Protein AF-A0A920G2L0-F1 (afdb_monomer)

Secondary structure (DSSP, 8-state):
-HHHHHTT--HHHH-S-EEEEEESS-HHHHHHHHHHHHHHHHHHT--EEEEEHHHHHHHHHHHTT---TT-EEEEEEE-SSS-EEEEEEEEETTEEEESS--EEE-GGG----SSPPPEEEESGGGGGGGG-HHHHHHHTTTTT-

Mean predicted aligned error: 5.65 Å

Nearest PDB structures (foldseek):
  4y0w-assembly1_C-2  TM=8.179E-01  e=9.112E-11  Pseudomonas aeruginosa PAO579
  4y0w-assembly1_B-2  TM=8.316E-01  e=1.755E-10  Pseudomonas aeruginosa PAO579
  4y0w-assembly1_E-2  TM=9.031E-01  e=8.458E-10  Pseudomonas aeruginosa PAO579
  5br9-assembly3_E  TM=8.076E-01  e=7.010E-11  Pseudomonas aeruginosa PAO1
  4wq5-assembly2_C  TM=8.959E-01  e=1.090E-08  Escherichia coli K-12

pLDDT: mean 88.96, std 14.98, range [31.06, 97.88]

Solvent-accessible surface area (backbone atoms only — not comparable to full-atom values): 8520 Å² total; per-residue (Å²): 108,70,67,65,76,43,70,82,53,56,68,70,82,73,47,81,60,48,77,42,61,74,29,77,75,56,71,68,59,38,50,53,52,48,53,51,52,49,56,54,22,64,77,56,76,38,53,76,46,73,40,49,36,53,58,52,51,52,54,53,39,40,76,71,64,75,52,54,80,69,33,36,35,40,28,28,36,58,62,87,71,80,28,26,37,35,39,44,28,33,32,46,92,94,38,80,49,62,78,63,69,81,44,76,31,38,54,76,65,52,94,66,69,97,73,78,70,78,59,47,76,36,58,70,29,51,81,42,36,82,57,18,78,81,51,47,75,51,55,68,68,64,82,77,112

Foldseek 3Di:
DVCVVCVPPDPLVVDQEAEFECDDDDPVVNVVRVVVRCVSCVVNVHYYHYDYPQQVQVLVCVVVVNADAFAKEWGWEDPVPQKIWIWIAGCHPSHTDTPDDTDIGHLCPPPDPPDDDQHHYHYDCCVCQVVNPRNVVNVVVPVVD

Sequence (145 aa):
MLAEVLDGQRLSDAVDVIACGVGPGSFTGLRVAVSVAQGLAWSQNLPVHGFCTLTAQVHAAAASGLLRDGAMVLTTIDAQINQLYARWGRWIGGRFLPEGDVVVSAPEALPLPDTLEPLVLLGSGAHYSSSCPHLFATWLRYLMR

Radius of gyration: 17.88 Å; Cα contacts (8 Å, |Δi|>4): 221; chains: 1; bounding box: 39×27×53 Å

Structure (mmCIF, N/CA/C/O backbone):
data_AF-A0A920G2L0-F1
#
_entry.id   AF-A0A920G2L0-F1
#
loop_
_atom_site.group_PDB
_atom_site.id
_atom_site.type_symbol
_atom_site.label_atom_id
_atom_site.label_alt_id
_atom_site.label_comp_id
_atom_site.label_asym_id
_atom_site.label_entity_id
_atom_site.label_seq_id
_atom_site.pdbx_PDB_ins_code
_atom_site.Cartn_x
_atom_site.Cartn_y
_atom_site.Cartn_z
_atom_site.occupancy
_atom_site.B_iso_or_equiv
_atom_site.auth_seq_id
_atom_site.auth_comp_id
_atom_site.auth_asym_id
_atom_site.auth_atom_id
_atom_site.pdbx_PDB_model_num
ATOM 1 N N . MET A 1 1 ? -10.477 14.639 10.820 1.00 90.50 1 MET A N 1
ATOM 2 C CA . MET A 1 1 ? -10.522 13.334 10.128 1.00 90.50 1 MET A CA 1
ATOM 3 C C . MET A 1 1 ? -11.279 12.261 10.910 1.00 90.50 1 MET A C 1
ATOM 5 O O . MET A 1 1 ? -12.428 12.042 10.579 1.00 90.50 1 MET A O 1
ATOM 9 N N . LEU A 1 2 ? -10.725 11.597 11.942 1.00 90.69 2 LEU A N 1
ATOM 10 C CA . LEU A 1 2 ? -11.449 10.486 12.607 1.00 90.69 2 LEU A CA 1
ATOM 11 C C . LEU A 1 2 ? -12.763 10.922 13.271 1.00 90.69 2 LEU A C 1
ATOM 13 O O . LEU A 1 2 ? -13.784 10.283 13.064 1.00 90.69 2 LEU A O 1
ATOM 17 N N . ALA A 1 3 ? -12.751 12.030 14.015 1.00 90.81 3 ALA A N 1
ATOM 18 C CA . ALA A 1 3 ? -13.964 12.562 14.641 1.00 90.81 3 ALA A CA 1
ATOM 19 C C . ALA A 1 3 ? -15.049 12.944 13.615 1.00 90.81 3 ALA A C 1
ATOM 21 O O . ALA A 1 3 ? -16.228 12.772 13.891 1.00 90.81 3 ALA A O 1
ATOM 22 N N . GLU A 1 4 ? -14.647 13.421 12.433 1.00 94.31 4 GLU A N 1
ATOM 23 C CA . GLU A 1 4 ? -15.574 13.759 11.343 1.00 94.31 4 GLU A CA 1
ATOM 24 C C . GLU A 1 4 ? -16.184 12.496 10.729 1.00 94.31 4 GLU A C 1
ATOM 26 O O . GLU A 1 4 ? -17.380 12.459 10.488 1.00 94.31 4 GLU A O 1
ATOM 31 N N . VAL A 1 5 ? -15.379 11.448 10.512 1.00 93.44 5 VAL A N 1
ATOM 32 C CA . VAL A 1 5 ? -15.859 10.165 9.966 1.00 93.44 5 VAL A 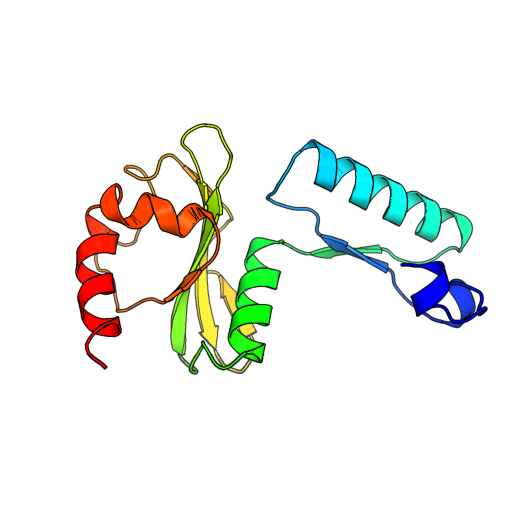CA 1
ATOM 33 C C . VAL A 1 5 ? -16.799 9.452 10.938 1.00 93.44 5 VAL A C 1
ATOM 35 O O . VAL A 1 5 ? -17.730 8.786 10.500 1.00 93.44 5 VAL A O 1
ATOM 38 N N . LEU A 1 6 ? -16.558 9.580 12.244 1.00 93.69 6 LEU A N 1
ATOM 39 C CA . LEU A 1 6 ? -17.394 8.958 13.271 1.00 93.69 6 LEU A CA 1
ATOM 40 C C . LEU A 1 6 ? -18.702 9.712 13.531 1.00 93.69 6 LEU A C 1
ATOM 42 O O . LEU A 1 6 ? -19.585 9.139 14.156 1.00 93.69 6 LEU A O 1
ATOM 46 N N . ASP A 1 7 ? -18.823 10.972 13.105 1.00 94.31 7 ASP A N 1
ATOM 47 C CA . ASP A 1 7 ? -20.037 11.790 13.260 1.00 94.31 7 ASP A CA 1
ATOM 48 C C . ASP A 1 7 ? -20.652 11.720 14.679 1.00 94.31 7 ASP A C 1
ATOM 50 O O . ASP A 1 7 ? -21.837 11.469 14.888 1.00 94.31 7 ASP A O 1
ATOM 54 N N . GLY A 1 8 ? -19.793 11.852 15.698 1.00 92.38 8 GLY A N 1
ATOM 55 C CA . GLY A 1 8 ? -20.186 11.805 17.112 1.00 92.38 8 GLY A CA 1
ATOM 56 C C . GLY A 1 8 ? -20.434 10.406 17.695 1.00 92.38 8 GLY A C 1
ATOM 57 O O . GLY A 1 8 ? -20.654 10.290 18.903 1.00 92.38 8 GLY A O 1
ATOM 58 N N . GLN A 1 9 ? -20.358 9.341 16.895 1.00 94.12 9 GLN A N 1
ATOM 59 C CA . GLN A 1 9 ? -20.449 7.963 17.378 1.00 94.12 9 GLN A CA 1
ATOM 60 C C . GLN A 1 9 ? -19.178 7.533 18.118 1.00 94.12 9 GLN A C 1
ATOM 62 O O . GLN A 1 9 ? -18.065 8.000 17.855 1.00 94.12 9 GLN A O 1
ATOM 67 N N . ARG A 1 10 ? -19.330 6.583 19.047 1.00 91.75 10 ARG A N 1
ATOM 68 C CA . ARG A 1 10 ? -18.181 5.907 19.656 1.00 91.75 10 ARG A CA 1
ATOM 69 C C . ARG A 1 10 ? -17.578 4.952 18.635 1.00 91.75 10 ARG A C 1
ATOM 71 O O . ARG A 1 10 ? -18.298 4.271 17.913 1.00 91.75 10 ARG A O 1
ATOM 78 N N . LEU A 1 11 ? -16.252 4.833 18.638 1.00 92.69 11 LEU A N 1
ATOM 79 C CA . LEU A 1 11 ? -15.543 3.973 17.690 1.00 92.69 11 LEU A CA 1
ATOM 80 C C . LEU A 1 11 ? -16.017 2.508 17.737 1.00 92.69 11 LEU A C 1
ATOM 82 O O . LEU A 1 11 ? -16.173 1.897 16.691 1.00 92.69 11 LEU A O 1
ATOM 86 N N . SER A 1 12 ? -16.285 1.968 18.932 1.00 92.00 12 SER A N 1
ATOM 87 C CA . SER A 1 12 ? -16.769 0.586 19.113 1.00 92.00 12 SER A CA 1
ATOM 88 C C . SER A 1 12 ? -18.160 0.333 18.542 1.00 92.00 12 SER A C 1
ATOM 90 O O . SER A 1 12 ? -18.516 -0.813 18.310 1.00 92.00 12 SER A O 1
ATOM 92 N N . ASP A 1 13 ? -18.950 1.391 18.373 1.00 94.25 13 ASP A N 1
ATOM 93 C CA . ASP A 1 13 ? -20.338 1.292 17.927 1.00 94.25 13 ASP A CA 1
ATOM 94 C C . ASP A 1 13 ? -20.420 1.479 16.401 1.00 94.25 13 ASP A C 1
ATOM 96 O O . ASP A 1 13 ? -21.397 1.075 15.776 1.00 94.25 13 ASP A O 1
ATOM 100 N N . ALA A 1 14 ? -19.385 2.084 15.805 1.00 94.75 14 ALA A N 1
ATOM 101 C CA . ALA A 1 14 ? -19.313 2.413 14.386 1.00 94.75 14 ALA A CA 1
ATOM 102 C C . ALA A 1 14 ? -18.590 1.351 13.541 1.00 94.75 14 ALA A C 1
ATOM 104 O O . ALA A 1 14 ? -18.856 1.246 12.343 1.00 94.75 14 ALA A O 1
ATOM 105 N N . VAL A 1 15 ? -17.643 0.598 14.120 1.00 95.38 15 VAL A N 1
ATOM 106 C CA . VAL A 1 15 ? -16.831 -0.387 13.384 1.00 95.38 15 VAL A CA 1
ATOM 107 C C . VAL A 1 15 ? -16.525 -1.634 14.210 1.00 95.38 15 VAL A C 1
ATOM 109 O O . VAL A 1 15 ? -16.270 -1.555 15.409 1.00 95.38 15 VAL A O 1
ATOM 112 N N . ASP A 1 16 ? -16.429 -2.775 13.527 1.00 96.38 16 ASP A N 1
ATOM 113 C CA . ASP A 1 16 ? -16.030 -4.055 14.129 1.00 96.38 16 ASP A CA 1
ATOM 114 C C . ASP A 1 16 ? -14.516 -4.320 14.055 1.00 96.38 16 ASP A C 1
ATOM 116 O O . ASP A 1 16 ? -14.001 -5.223 14.712 1.00 96.38 16 ASP A O 1
ATOM 120 N N . VAL A 1 17 ? -13.780 -3.582 13.215 1.00 97.00 17 VAL A N 1
ATOM 121 C CA . VAL A 1 17 ? -12.357 -3.825 12.927 1.00 97.00 17 VAL A CA 1
ATOM 122 C C . VAL A 1 17 ? -11.649 -2.544 12.497 1.00 97.00 17 VAL A C 1
ATOM 124 O O . VAL A 1 17 ? -12.220 -1.703 11.805 1.00 97.00 17 VAL A O 1
ATOM 127 N N . ILE A 1 18 ? -10.369 -2.417 12.854 1.00 97.06 18 ILE A N 1
ATOM 128 C CA . ILE A 1 18 ? -9.494 -1.346 12.364 1.00 97.06 18 ILE A CA 1
ATOM 129 C C . ILE A 1 18 ? -8.533 -1.919 11.320 1.00 97.06 18 ILE A C 1
ATOM 131 O O . ILE A 1 18 ? -7.689 -2.757 11.632 1.00 97.06 18 ILE A O 1
ATOM 135 N N . ALA A 1 19 ? -8.620 -1.450 10.075 1.00 97.19 19 ALA A N 1
ATOM 136 C CA . ALA A 1 19 ? -7.646 -1.780 9.037 1.00 97.19 19 ALA A CA 1
ATOM 137 C C . ALA A 1 19 ? -6.489 -0.767 9.040 1.00 97.19 19 ALA A C 1
ATOM 139 O O . ALA A 1 19 ? -6.719 0.442 9.058 1.00 97.19 19 ALA A O 1
ATOM 140 N N . CYS A 1 20 ? -5.242 -1.239 8.999 1.00 97.75 20 CYS A N 1
ATOM 141 C CA . CYS A 1 20 ? -4.055 -0.383 9.028 1.00 97.75 20 CYS A CA 1
ATOM 142 C C . CYS A 1 20 ? -3.048 -0.789 7.946 1.00 97.75 20 CYS A C 1
ATOM 144 O O . CYS A 1 20 ? -2.696 -1.961 7.818 1.00 97.75 20 CYS A O 1
ATOM 146 N N . GLY A 1 21 ? -2.552 0.184 7.179 1.00 96.50 21 GLY A N 1
ATOM 147 C CA . GLY A 1 21 ? -1.468 -0.049 6.230 1.00 96.50 21 GLY A CA 1
ATOM 148 C C . GLY A 1 21 ? -0.159 -0.296 6.977 1.00 96.50 21 GLY A C 1
ATOM 149 O O . GLY A 1 21 ? 0.351 0.606 7.635 1.00 96.50 21 GLY A O 1
ATOM 150 N N . VAL A 1 22 ? 0.398 -1.503 6.861 1.00 96.62 22 VAL A N 1
ATOM 151 C CA . VAL A 1 22 ? 1.637 -1.909 7.562 1.00 96.62 22 VAL A CA 1
ATOM 152 C C . VAL A 1 22 ? 2.889 -1.781 6.695 1.00 96.62 22 VAL A C 1
ATOM 154 O O . VAL A 1 22 ? 3.983 -2.158 7.105 1.00 96.62 22 VAL A O 1
ATOM 157 N N . GLY A 1 23 ? 2.739 -1.214 5.500 1.00 96.12 23 GLY A N 1
ATOM 158 C CA . GLY A 1 23 ? 3.837 -0.924 4.595 1.00 96.12 23 GLY A CA 1
ATOM 159 C C . GLY A 1 23 ? 3.847 -1.784 3.331 1.00 96.12 23 GLY A C 1
ATOM 160 O O . GLY A 1 23 ? 2.947 -2.597 3.096 1.00 96.12 23 GLY A O 1
ATOM 161 N N . PRO A 1 24 ? 4.859 -1.581 2.478 1.00 96.88 24 PRO A N 1
ATOM 162 C CA . PRO A 1 24 ? 5.971 -0.636 2.654 1.00 96.88 24 PRO A CA 1
ATOM 163 C C . PRO A 1 24 ? 5.562 0.844 2.485 1.00 96.88 24 PRO A C 1
ATOM 165 O O . PRO A 1 24 ? 4.437 1.141 2.081 1.00 96.88 24 PRO A O 1
ATOM 168 N N . GLY A 1 25 ? 6.449 1.781 2.842 1.00 94.06 25 GLY A N 1
ATOM 169 C CA . GLY A 1 25 ? 6.182 3.225 2.796 1.00 94.06 25 GLY A CA 1
ATOM 170 C C . GLY A 1 25 ? 7.109 4.047 3.699 1.00 94.06 25 GLY A C 1
ATOM 171 O O . GLY A 1 25 ? 8.170 3.579 4.107 1.00 94.06 25 GLY A O 1
ATOM 172 N N . SER A 1 26 ? 6.701 5.279 4.028 1.00 93.31 26 SER A N 1
ATOM 173 C CA . SER A 1 26 ? 7.461 6.166 4.923 1.00 93.31 26 SER A CA 1
ATOM 174 C C . SER A 1 26 ? 7.608 5.563 6.319 1.00 93.31 26 SER A C 1
ATOM 176 O O . SER A 1 26 ? 6.615 5.267 6.983 1.00 93.31 26 SER A O 1
ATOM 178 N N . PHE A 1 27 ? 8.847 5.450 6.799 1.00 91.38 27 PHE A N 1
ATOM 179 C CA . PHE A 1 27 ? 9.161 4.876 8.108 1.00 91.38 27 PHE A CA 1
ATOM 180 C C . PHE A 1 27 ? 8.476 5.610 9.269 1.00 91.38 27 PHE A C 1
ATOM 182 O O . PHE A 1 27 ? 7.937 4.982 10.181 1.00 91.38 27 PHE A O 1
ATOM 189 N N . THR A 1 28 ? 8.462 6.945 9.234 1.00 94.94 28 THR A N 1
ATOM 190 C CA . THR A 1 28 ? 7.780 7.757 10.250 1.00 94.94 28 THR A CA 1
ATOM 191 C C . THR A 1 28 ? 6.266 7.613 10.128 1.00 94.94 28 THR A C 1
ATOM 193 O O . THR A 1 28 ? 5.600 7.358 11.129 1.00 94.94 28 THR A O 1
ATOM 196 N N . GLY A 1 29 ? 5.726 7.707 8.908 1.00 94.31 29 GLY A N 1
ATOM 197 C CA . GLY A 1 29 ? 4.282 7.613 8.669 1.00 94.31 29 GLY A CA 1
ATOM 198 C C . GLY A 1 29 ? 3.694 6.268 9.098 1.00 94.31 29 GLY A C 1
ATOM 199 O O . GLY A 1 29 ? 2.670 6.239 9.774 1.00 94.31 29 GLY A O 1
ATOM 200 N N . LEU A 1 30 ? 4.377 5.164 8.780 1.00 95.81 30 LEU A N 1
ATOM 201 C CA . LEU A 1 30 ? 3.951 3.818 9.167 1.00 95.81 30 LEU A CA 1
ATOM 202 C C . LEU A 1 30 ? 3.920 3.643 10.682 1.00 95.81 30 LEU A C 1
ATOM 204 O O . LEU A 1 30 ? 2.942 3.130 11.214 1.00 95.81 30 LEU A O 1
ATOM 208 N N . ARG A 1 31 ? 4.953 4.105 11.397 1.00 96.19 31 ARG A N 1
ATOM 209 C CA . ARG A 1 31 ? 4.978 3.983 12.861 1.00 96.19 31 ARG A CA 1
ATOM 210 C C . ARG A 1 31 ? 3.886 4.815 13.521 1.00 96.19 31 ARG A C 1
ATOM 212 O O . ARG A 1 31 ? 3.221 4.307 14.413 1.00 96.19 31 ARG A O 1
ATOM 219 N N . VAL A 1 32 ? 3.631 6.032 13.036 1.00 97.44 32 VAL A N 1
ATOM 220 C CA . VAL A 1 32 ? 2.501 6.843 13.516 1.00 97.44 32 VAL A CA 1
ATOM 221 C C . VAL A 1 32 ? 1.170 6.130 13.262 1.00 97.44 32 VAL A C 1
ATOM 223 O O . VAL A 1 32 ? 0.384 5.970 14.193 1.00 97.44 32 VAL A O 1
ATOM 226 N N . ALA A 1 33 ? 0.926 5.657 12.037 1.00 96.00 33 ALA A N 1
ATOM 227 C CA . ALA A 1 33 ? -0.324 4.990 11.675 1.00 96.00 33 ALA A CA 1
ATOM 228 C C . ALA A 1 33 ? -0.570 3.719 12.505 1.00 96.00 33 ALA A C 1
ATOM 230 O O . ALA A 1 33 ? -1.664 3.536 13.039 1.00 96.00 33 ALA A O 1
ATOM 231 N N . VAL A 1 34 ? 0.455 2.875 12.663 1.00 97.25 34 VAL A N 1
ATOM 232 C CA . VAL A 1 34 ? 0.372 1.641 13.455 1.00 97.25 34 VAL A CA 1
ATOM 233 C C . VAL A 1 34 ? 0.161 1.950 14.935 1.00 97.25 34 VAL A C 1
ATOM 235 O O . VAL A 1 34 ? -0.712 1.343 15.548 1.00 97.25 34 VAL A O 1
ATOM 238 N N . SER A 1 35 ? 0.885 2.916 15.512 1.00 97.56 35 SER A N 1
ATOM 239 C CA . SER A 1 35 ? 0.699 3.299 16.918 1.00 97.56 35 SER A CA 1
ATOM 240 C C . SER A 1 35 ? -0.701 3.852 17.194 1.00 97.56 35 SER A C 1
ATOM 242 O O . SER A 1 35 ? -1.303 3.501 18.207 1.00 97.56 35 SER A O 1
ATOM 244 N N . VAL A 1 36 ? -1.252 4.665 16.286 1.00 96.81 36 VAL A N 1
ATOM 245 C CA . VAL A 1 36 ? -2.635 5.159 16.396 1.00 96.81 36 VAL A CA 1
ATOM 246 C C . VAL A 1 36 ? -3.630 4.002 16.304 1.00 96.81 36 VAL A C 1
ATOM 248 O O . VAL A 1 36 ? -4.496 3.881 17.168 1.00 96.81 36 VAL A O 1
ATOM 251 N N . ALA A 1 37 ? -3.490 3.121 15.307 1.00 97.06 37 ALA A N 1
ATOM 252 C CA . ALA A 1 37 ? -4.373 1.967 15.145 1.00 97.06 37 ALA A CA 1
ATOM 253 C C . ALA A 1 37 ? -4.344 1.048 16.377 1.00 97.06 37 ALA A C 1
ATOM 255 O O . ALA A 1 37 ? -5.398 0.648 16.863 1.00 97.06 37 ALA A O 1
ATOM 256 N N . GLN A 1 38 ? -3.157 0.770 16.923 1.00 96.88 38 GLN A N 1
ATOM 257 C CA . GLN A 1 38 ? -2.986 -0.032 18.135 1.00 96.88 38 GLN A CA 1
ATOM 258 C C . GLN A 1 38 ? -3.621 0.626 19.364 1.00 96.88 38 GLN A C 1
ATOM 260 O O . GLN A 1 38 ? -4.336 -0.048 20.098 1.00 96.88 38 GLN A O 1
ATOM 265 N N . GLY A 1 39 ? -3.404 1.927 19.585 1.00 97.31 39 GLY A N 1
ATOM 266 C CA . GLY A 1 39 ? -3.986 2.638 20.730 1.00 97.31 39 GLY A CA 1
ATOM 267 C C . GLY A 1 39 ? -5.518 2.673 20.693 1.00 97.31 39 GLY A C 1
ATOM 268 O O . GLY A 1 39 ? -6.179 2.437 21.707 1.00 97.31 39 GLY A O 1
ATOM 269 N N . LEU A 1 40 ? -6.093 2.900 19.509 1.00 96.06 40 LEU A N 1
ATOM 270 C CA . LEU A 1 40 ? -7.544 2.875 19.307 1.00 96.06 40 LEU A CA 1
ATOM 271 C C . LEU A 1 40 ? -8.117 1.467 19.488 1.00 96.06 40 LEU A C 1
ATOM 273 O O . LEU A 1 40 ? -9.095 1.287 20.208 1.00 96.06 40 LEU A O 1
ATOM 277 N N . ALA A 1 41 ? -7.482 0.464 18.883 1.00 96.44 41 ALA A N 1
ATOM 278 C CA . ALA A 1 41 ? -7.917 -0.922 18.980 1.00 96.44 41 ALA A CA 1
ATOM 279 C C . ALA A 1 41 ? -7.864 -1.447 20.415 1.00 96.44 41 ALA A C 1
ATOM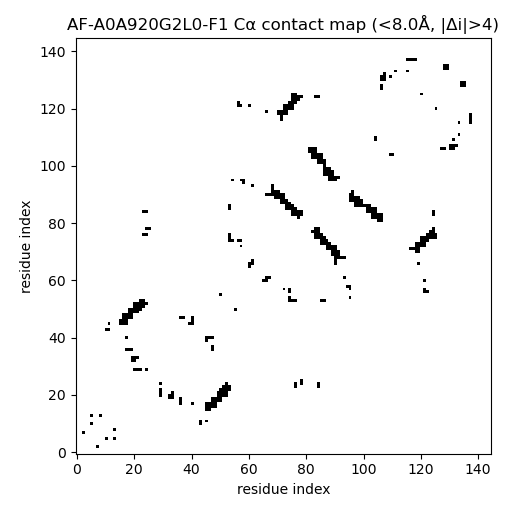 281 O O . ALA A 1 41 ? -8.820 -2.054 20.890 1.00 96.44 41 ALA A O 1
ATOM 282 N N . TRP A 1 42 ? -6.768 -1.169 21.123 1.00 97.12 42 TRP A N 1
ATOM 283 C CA . TRP A 1 42 ? -6.567 -1.624 22.494 1.00 97.12 42 TRP A CA 1
ATOM 284 C C . TRP A 1 42 ? -7.584 -1.016 23.461 1.00 97.12 42 TRP A C 1
ATOM 286 O O . TRP A 1 42 ? -8.150 -1.737 24.278 1.00 97.12 42 TRP A O 1
ATOM 296 N N . SER A 1 43 ? -7.872 0.284 23.341 1.00 95.62 43 SER A N 1
ATOM 297 C CA . SER A 1 43 ? -8.833 0.953 24.232 1.00 95.62 43 SER A CA 1
ATOM 298 C C . SER A 1 43 ? -10.279 0.487 24.036 1.00 95.62 43 SER A C 1
ATOM 300 O O . SER A 1 43 ? -11.066 0.541 24.976 1.00 95.62 43 SER A O 1
ATOM 302 N N . GLN A 1 44 ? -10.615 -0.010 22.843 1.00 94.50 44 GLN A N 1
ATOM 303 C CA . GLN A 1 44 ? -11.974 -0.410 22.470 1.00 94.50 44 GLN A CA 1
ATOM 304 C C . GLN A 1 44 ? -12.142 -1.929 22.305 1.00 94.50 44 GLN A C 1
ATOM 306 O O . GLN A 1 44 ? -13.212 -2.379 21.907 1.00 94.50 44 GLN A O 1
ATOM 311 N N . ASN A 1 45 ? -11.103 -2.716 22.610 1.00 95.00 45 ASN A N 1
ATOM 312 C CA . ASN A 1 45 ? -11.054 -4.166 22.404 1.00 95.00 45 ASN A CA 1
ATOM 313 C C . ASN A 1 45 ? -11.435 -4.597 20.970 1.00 95.00 45 ASN A C 1
ATOM 315 O O . ASN A 1 45 ? -12.151 -5.578 20.771 1.00 95.00 45 ASN A O 1
ATOM 319 N N . LEU A 1 46 ? -10.964 -3.845 19.970 1.00 96.88 46 LEU A N 1
ATOM 320 C CA . LEU A 1 46 ? -11.215 -4.120 18.555 1.00 96.88 46 LEU A CA 1
ATOM 321 C C . LEU A 1 46 ? -10.043 -4.890 17.920 1.00 96.88 46 LEU A C 1
ATOM 323 O O . LEU A 1 46 ? -8.882 -4.620 18.242 1.00 96.88 46 LEU A O 1
ATOM 327 N N . PRO A 1 47 ? -10.301 -5.813 16.977 1.00 97.38 47 PRO A N 1
ATOM 328 C CA . PRO A 1 47 ? -9.250 -6.427 16.175 1.00 97.38 47 PRO A CA 1
ATOM 329 C C . PRO A 1 47 ? -8.605 -5.416 15.212 1.00 97.38 47 PRO A C 1
ATOM 331 O O . PRO A 1 47 ? -9.256 -4.497 14.705 1.00 97.38 47 PRO A O 1
ATOM 334 N N . VAL A 1 48 ? -7.320 -5.631 14.905 1.00 97.81 48 VAL A N 1
ATOM 335 C CA . VAL A 1 48 ? -6.581 -4.875 13.879 1.00 97.81 48 VAL A CA 1
ATOM 336 C C . VAL A 1 48 ? -6.227 -5.787 12.713 1.00 97.81 48 VAL A C 1
ATOM 338 O O . VAL A 1 48 ? -5.624 -6.842 12.909 1.00 97.81 48 VAL A O 1
ATOM 341 N N . HIS A 1 49 ? -6.541 -5.355 11.493 1.00 97.69 49 HIS A N 1
ATOM 342 C CA . HIS A 1 49 ? -6.131 -6.027 10.265 1.00 97.69 49 HIS A CA 1
ATOM 343 C C . HIS A 1 49 ? -5.066 -5.210 9.524 1.00 97.69 49 HIS A C 1
ATOM 345 O O . HIS A 1 49 ? -5.335 -4.127 9.003 1.00 97.69 49 HIS A O 1
ATOM 351 N N . GLY A 1 50 ? -3.841 -5.730 9.477 1.00 97.38 50 GLY A N 1
ATOM 352 C CA . GLY A 1 50 ? -2.755 -5.128 8.710 1.00 97.38 50 GLY A CA 1
ATOM 353 C C . GLY A 1 50 ? -2.879 -5.435 7.218 1.00 97.38 50 GLY A C 1
ATOM 354 O O . GLY A 1 50 ? -3.092 -6.588 6.854 1.00 97.38 50 GLY A O 1
ATOM 355 N N . PHE A 1 51 ? -2.690 -4.441 6.349 1.00 96.75 51 PHE A N 1
ATOM 356 C CA . PHE A 1 51 ? -2.655 -4.649 4.898 1.00 96.75 51 PHE A CA 1
ATOM 357 C C . PHE A 1 51 ? -1.401 -4.063 4.242 1.00 96.75 51 PHE A C 1
ATOM 359 O O . PHE A 1 51 ? -0.817 -3.083 4.710 1.00 96.75 51 PHE A O 1
ATOM 366 N N . CYS A 1 52 ? -0.991 -4.667 3.125 1.00 97.25 52 CYS A N 1
ATOM 367 C CA . CYS A 1 52 ? 0.159 -4.219 2.345 1.00 97.25 52 CYS A CA 1
ATOM 368 C C . CYS A 1 52 ? -0.196 -2.999 1.484 1.00 97.25 52 CYS A C 1
ATOM 370 O O . CYS A 1 52 ? -1.124 -3.057 0.672 1.00 97.25 52 CYS A O 1
ATOM 372 N N . THR A 1 53 ? 0.586 -1.922 1.591 1.00 97.56 53 THR A N 1
ATOM 373 C CA . THR A 1 53 ? 0.386 -0.675 0.833 1.00 97.56 53 THR A CA 1
ATOM 374 C C . THR A 1 53 ? 0.409 -0.911 -0.676 1.00 97.56 53 THR A C 1
ATOM 376 O O . THR A 1 53 ? -0.441 -0.400 -1.400 1.00 97.56 53 THR A O 1
ATOM 379 N N . LEU A 1 54 ? 1.348 -1.730 -1.160 1.00 97.88 54 LEU A N 1
ATOM 380 C CA . LEU A 1 54 ? 1.481 -2.034 -2.586 1.00 97.88 54 LEU A CA 1
ATOM 381 C C . LEU A 1 54 ? 0.248 -2.759 -3.128 1.00 97.88 54 LEU A C 1
ATOM 383 O O . LEU A 1 54 ? -0.192 -2.463 -4.233 1.00 97.88 54 LEU A O 1
ATOM 387 N N . THR A 1 55 ? -0.333 -3.673 -2.347 1.00 97.31 55 THR A N 1
ATOM 388 C CA . THR A 1 55 ? -1.579 -4.368 -2.705 1.00 97.31 55 THR A CA 1
ATOM 389 C C . THR A 1 55 ? -2.772 -3.416 -2.681 1.00 97.31 55 THR A C 1
ATOM 391 O O . THR A 1 55 ? -3.543 -3.394 -3.638 1.00 97.31 55 THR A O 1
ATOM 394 N N . ALA A 1 56 ? -2.888 -2.566 -1.656 1.00 97.19 56 ALA A N 1
ATOM 395 C CA . ALA A 1 56 ? -3.931 -1.540 -1.594 1.00 97.19 56 ALA A CA 1
ATOM 396 C C . ALA A 1 56 ? -3.879 -0.583 -2.801 1.00 97.19 56 ALA A C 1
ATOM 398 O O . ALA A 1 56 ? -4.919 -0.253 -3.367 1.00 97.19 56 ALA A O 1
ATOM 399 N N . GLN A 1 57 ? -2.677 -0.214 -3.258 1.00 97.50 57 GLN A N 1
ATOM 400 C CA . GLN A 1 57 ? -2.478 0.598 -4.462 1.00 97.50 57 GLN A CA 1
ATOM 401 C C . GLN A 1 57 ? -3.021 -0.080 -5.733 1.00 97.50 57 GLN A C 1
ATOM 403 O O . GLN A 1 57 ? -3.641 0.587 -6.560 1.00 97.50 57 GLN A O 1
ATOM 408 N N . VAL A 1 58 ? -2.847 -1.400 -5.882 1.00 97.81 58 VAL A N 1
ATOM 409 C CA . VAL A 1 58 ? -3.422 -2.151 -7.015 1.00 97.81 58 VAL A CA 1
ATOM 410 C C . VAL A 1 58 ? -4.949 -2.141 -6.959 1.00 97.81 58 VAL A C 1
ATOM 412 O O . VAL A 1 58 ? -5.595 -1.869 -7.967 1.00 97.81 58 VAL A O 1
ATOM 415 N N . HIS A 1 59 ? -5.536 -2.379 -5.783 1.00 97.38 59 HIS A N 1
ATOM 416 C CA . HIS A 1 59 ? -6.991 -2.335 -5.610 1.00 97.38 59 HIS A CA 1
ATOM 417 C C . HIS A 1 59 ? -7.571 -0.943 -5.895 1.00 97.38 59 HIS A C 1
ATOM 419 O O . HIS A 1 59 ? -8.619 -0.842 -6.530 1.00 97.38 59 HIS A O 1
ATOM 425 N N . ALA A 1 60 ? -6.879 0.127 -5.494 1.00 96.44 60 ALA A N 1
ATOM 426 C CA . ALA A 1 60 ? -7.281 1.494 -5.818 1.00 96.44 60 ALA A CA 1
ATOM 427 C C . ALA A 1 60 ? -7.257 1.756 -7.336 1.00 96.44 60 ALA A C 1
ATOM 429 O O . ALA A 1 60 ? -8.195 2.341 -7.871 1.00 96.44 60 ALA A O 1
ATOM 430 N N . ALA A 1 61 ? -6.230 1.270 -8.043 1.00 94.69 61 ALA A N 1
ATOM 431 C CA . ALA A 1 61 ? -6.149 1.371 -9.501 1.00 94.69 61 ALA A CA 1
ATOM 432 C C . ALA A 1 61 ? -7.227 0.535 -10.218 1.00 94.69 61 ALA A C 1
ATOM 434 O O . ALA A 1 61 ? -7.773 0.960 -11.235 1.00 94.69 61 ALA A O 1
ATOM 435 N N . ALA A 1 62 ? -7.574 -0.642 -9.691 1.00 95.62 62 ALA A N 1
ATOM 436 C CA . ALA A 1 62 ? -8.698 -1.418 -10.207 1.00 95.62 62 ALA A CA 1
ATOM 437 C C . ALA A 1 62 ? -10.029 -0.674 -10.029 1.00 95.62 62 ALA A C 1
ATOM 439 O O . ALA A 1 62 ? -10.817 -0.596 -10.969 1.00 95.62 62 ALA A O 1
ATOM 440 N N . ALA A 1 63 ? -10.259 -0.091 -8.848 1.00 94.81 63 ALA A N 1
ATOM 441 C CA . ALA A 1 63 ? -11.477 0.657 -8.542 1.00 94.81 63 ALA A CA 1
ATOM 442 C C . ALA A 1 63 ? -11.651 1.909 -9.420 1.00 94.81 63 ALA A C 1
ATOM 444 O O . ALA A 1 63 ? -12.780 2.304 -9.696 1.00 94.81 63 ALA A O 1
ATOM 445 N N . SER A 1 64 ? -10.555 2.507 -9.901 1.00 93.06 64 SER A N 1
ATOM 446 C CA . SER A 1 64 ? -10.590 3.621 -10.859 1.00 93.06 64 SER A CA 1
ATOM 447 C C . SER A 1 64 ? -10.685 3.189 -12.329 1.00 93.06 64 SER A C 1
ATOM 449 O O . SER A 1 64 ? -10.671 4.039 -13.217 1.00 93.06 64 SER A O 1
ATOM 451 N N . GLY A 1 65 ? -10.790 1.885 -12.612 1.00 90.50 65 GLY A N 1
ATOM 452 C CA . GLY A 1 65 ? -10.937 1.350 -13.969 1.00 90.50 65 GLY A CA 1
ATOM 453 C C . GLY A 1 65 ? -9.633 1.250 -14.768 1.00 90.50 65 GLY A C 1
ATOM 454 O O . GLY A 1 65 ? -9.678 1.011 -15.974 1.00 90.50 65 GLY A O 1
ATOM 455 N N . LEU A 1 66 ? -8.468 1.406 -14.127 1.00 89.31 66 LEU A N 1
ATOM 456 C CA . LEU A 1 66 ? -7.167 1.316 -14.803 1.00 89.31 66 LEU A CA 1
ATOM 457 C C . LEU A 1 66 ? -6.750 -0.128 -15.112 1.00 89.31 66 LEU A C 1
ATOM 459 O O . LEU A 1 66 ? -5.894 -0.345 -15.970 1.00 89.31 66 LEU A O 1
ATOM 463 N N . LEU A 1 67 ? -7.332 -1.113 -14.421 1.00 92.31 67 LEU A N 1
ATOM 464 C CA . LEU A 1 67 ? -6.961 -2.522 -14.547 1.00 92.31 67 LEU A CA 1
ATOM 465 C C . LEU A 1 67 ? -8.072 -3.330 -15.216 1.00 92.31 67 LEU A C 1
ATOM 467 O O . LEU A 1 67 ? -9.232 -3.291 -14.809 1.00 92.31 67 LEU A O 1
ATOM 471 N N . ARG A 1 68 ? -7.690 -4.097 -16.238 1.00 93.62 68 ARG A N 1
ATOM 472 C CA . ARG A 1 68 ? -8.542 -5.105 -16.880 1.00 93.62 68 ARG A CA 1
ATOM 473 C C . ARG A 1 68 ? -8.261 -6.472 -16.273 1.00 93.62 68 ARG A C 1
ATOM 475 O O . ARG A 1 68 ? -7.180 -6.695 -15.731 1.00 93.62 68 ARG A O 1
ATOM 482 N N . ASP A 1 69 ? -9.217 -7.385 -16.389 1.00 95.88 69 ASP A N 1
ATOM 483 C CA . ASP A 1 69 ? -8.994 -8.780 -16.009 1.00 95.88 69 ASP A CA 1
ATOM 484 C C . ASP A 1 69 ? -7.811 -9.371 -16.797 1.00 95.88 69 ASP A C 1
ATOM 486 O O . ASP A 1 69 ? -7.660 -9.116 -17.994 1.00 95.88 69 ASP A O 1
ATOM 490 N N . GLY A 1 70 ? -6.929 -10.085 -16.102 1.00 94.06 70 GLY A N 1
ATOM 491 C CA . GLY A 1 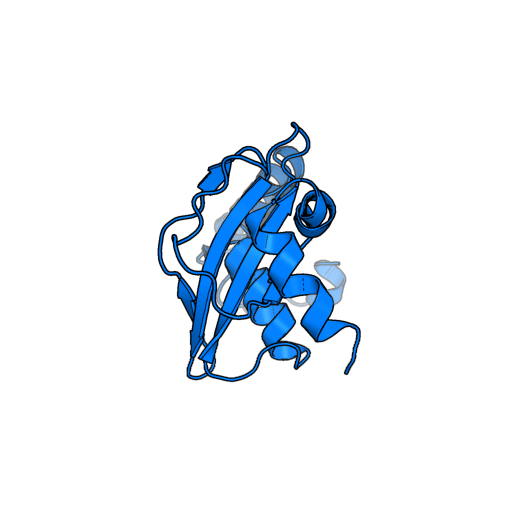70 ? -5.673 -10.621 -16.629 1.00 94.06 70 GLY A CA 1
ATOM 492 C C . GLY A 1 70 ? -4.498 -9.635 -16.677 1.00 94.06 70 GLY A C 1
ATOM 493 O O . GLY A 1 70 ? -3.399 -10.047 -17.050 1.00 94.06 70 GLY A O 1
ATOM 494 N N . ALA A 1 71 ? -4.678 -8.360 -16.306 1.00 92.19 71 ALA A N 1
ATOM 495 C CA . ALA A 1 71 ? -3.607 -7.366 -16.388 1.00 92.19 71 ALA A CA 1
ATOM 496 C C . ALA A 1 71 ? -2.412 -7.737 -15.496 1.00 92.19 71 ALA A C 1
ATOM 498 O O . ALA A 1 71 ? -2.574 -7.979 -14.297 1.00 92.19 71 ALA A O 1
ATOM 499 N N . MET A 1 72 ? -1.210 -7.719 -16.077 1.00 92.75 72 MET A N 1
ATOM 500 C CA . MET A 1 72 ? 0.041 -7.750 -15.323 1.00 92.75 72 MET A CA 1
ATOM 501 C C . MET A 1 72 ? 0.265 -6.383 -14.674 1.00 92.75 72 MET A C 1
ATOM 503 O O . MET A 1 72 ? 0.106 -5.348 -15.323 1.00 92.75 72 MET A O 1
ATOM 507 N N . VAL A 1 73 ? 0.628 -6.365 -13.395 1.00 93.75 73 VAL A N 1
ATOM 508 C CA . VAL A 1 73 ? 0.794 -5.138 -12.615 1.00 93.75 73 VAL A CA 1
ATOM 509 C C . VAL A 1 73 ? 2.133 -5.161 -11.900 1.00 93.75 73 VAL A C 1
ATOM 511 O O . VAL A 1 73 ? 2.433 -6.091 -11.155 1.00 93.75 73 VAL A O 1
ATOM 514 N N . LEU A 1 74 ? 2.905 -4.091 -12.078 1.00 94.31 74 LEU A N 1
ATOM 515 C CA . LEU A 1 74 ? 4.074 -3.781 -11.267 1.00 94.31 74 LEU A CA 1
ATOM 516 C C . LEU A 1 74 ? 3.725 -2.577 -10.395 1.00 94.31 74 LEU A C 1
ATOM 518 O O . LEU A 1 74 ? 3.630 -1.447 -10.869 1.00 94.31 74 LEU A O 1
ATOM 522 N N . THR A 1 75 ? 3.496 -2.819 -9.112 1.00 96.19 75 THR A N 1
ATOM 523 C CA . THR A 1 75 ? 3.171 -1.777 -8.137 1.00 96.19 75 THR A CA 1
ATOM 524 C C . THR A 1 75 ? 4.440 -1.380 -7.395 1.00 96.19 75 THR A C 1
ATOM 526 O O . THR A 1 75 ? 5.185 -2.242 -6.927 1.00 96.19 75 THR A O 1
ATOM 529 N N . THR A 1 76 ? 4.719 -0.078 -7.331 1.00 96.69 76 THR A N 1
ATOM 530 C CA . THR A 1 76 ? 5.986 0.459 -6.822 1.00 96.69 76 THR A CA 1
ATOM 531 C C . THR A 1 76 ? 5.785 1.643 -5.885 1.00 96.69 76 THR A C 1
ATOM 533 O O . THR A 1 76 ? 4.837 2.413 -6.034 1.00 96.69 76 THR A O 1
ATOM 536 N N . ILE A 1 77 ? 6.691 1.808 -4.922 1.00 97.00 77 ILE A N 1
ATOM 537 C CA . ILE A 1 77 ? 6.800 2.986 -4.054 1.00 97.00 77 ILE A CA 1
ATOM 538 C C . ILE A 1 77 ? 8.276 3.368 -3.970 1.00 97.00 77 ILE A C 1
ATOM 540 O O . ILE A 1 77 ? 9.111 2.526 -3.655 1.00 97.00 77 ILE A O 1
ATOM 544 N N . ASP A 1 78 ? 8.589 4.634 -4.215 1.00 95.75 78 ASP A N 1
ATOM 545 C CA . ASP A 1 78 ? 9.931 5.185 -4.017 1.00 95.75 78 ASP A CA 1
ATOM 546 C C . ASP A 1 78 ? 10.349 5.118 -2.533 1.00 95.75 78 ASP A C 1
ATOM 548 O O . ASP A 1 78 ? 9.659 5.651 -1.657 1.00 95.75 78 ASP A O 1
ATOM 552 N N . ALA A 1 79 ? 11.481 4.466 -2.253 1.00 95.38 79 ALA A N 1
ATOM 553 C CA . ALA A 1 79 ? 12.031 4.299 -0.911 1.00 95.38 79 ALA A CA 1
ATOM 554 C C . ALA A 1 79 ? 12.904 5.483 -0.441 1.00 95.38 79 ALA A C 1
ATOM 556 O O . ALA A 1 79 ? 13.401 5.445 0.683 1.00 95.38 79 ALA A O 1
ATOM 557 N N . GLN A 1 80 ? 13.076 6.532 -1.258 1.00 93.69 80 GLN A N 1
ATOM 558 C CA . GLN A 1 80 ? 13.838 7.762 -0.967 1.00 93.69 80 GLN A CA 1
ATOM 559 C C . GLN A 1 80 ? 15.351 7.557 -0.761 1.00 93.69 80 GLN A C 1
ATOM 561 O O . GLN A 1 80 ? 16.041 8.435 -0.247 1.00 93.69 80 GLN A O 1
ATOM 566 N N . ILE A 1 81 ? 15.879 6.398 -1.158 1.00 93.81 81 ILE A N 1
ATOM 567 C CA . ILE A 1 81 ? 17.299 6.026 -1.026 1.00 93.81 81 ILE A CA 1
ATOM 568 C C . ILE A 1 81 ? 17.861 5.448 -2.334 1.00 93.81 81 ILE A C 1
ATOM 570 O O . ILE A 1 81 ? 18.698 4.549 -2.310 1.00 93.81 81 ILE A O 1
ATOM 574 N N . ASN A 1 82 ? 17.371 5.936 -3.482 1.00 93.31 82 ASN A N 1
ATOM 575 C CA . ASN A 1 82 ? 17.644 5.374 -4.816 1.00 93.31 82 ASN A CA 1
ATOM 576 C C . ASN A 1 82 ? 17.255 3.893 -4.943 1.00 93.31 82 ASN A C 1
ATOM 578 O O . ASN A 1 82 ? 17.886 3.115 -5.654 1.00 93.31 82 ASN A O 1
ATOM 582 N N . GLN A 1 83 ? 16.210 3.503 -4.221 1.00 95.62 83 GLN A N 1
ATOM 583 C CA . GLN A 1 83 ? 15.611 2.179 -4.282 1.00 95.62 83 GLN A CA 1
ATOM 584 C C . GLN A 1 83 ? 14.099 2.339 -4.330 1.00 95.62 83 GLN A C 1
ATOM 586 O O . GLN A 1 83 ? 13.552 3.370 -3.933 1.00 95.62 83 GLN A O 1
ATOM 591 N N . LEU A 1 84 ? 13.417 1.296 -4.773 1.00 96.00 84 LEU A N 1
ATOM 592 C CA . LEU A 1 84 ? 11.973 1.208 -4.717 1.00 96.00 84 LEU A CA 1
ATOM 593 C C . LEU A 1 84 ? 11.544 -0.050 -3.977 1.00 96.00 84 LEU A C 1
ATOM 595 O O . LEU A 1 84 ? 12.156 -1.113 -4.086 1.00 96.00 84 LEU A O 1
ATOM 599 N N . TYR A 1 85 ? 10.440 0.080 -3.258 1.00 97.12 85 TYR A N 1
ATOM 600 C CA . TYR A 1 85 ? 9.622 -1.059 -2.900 1.00 97.12 85 TYR A CA 1
ATOM 601 C C . TYR A 1 85 ? 8.822 -1.475 -4.122 1.00 97.12 85 TYR A C 1
ATOM 603 O O . TYR A 1 85 ? 8.185 -0.628 -4.751 1.00 97.12 85 TYR A O 1
ATOM 611 N N . ALA A 1 86 ? 8.804 -2.761 -4.435 1.00 96.12 86 ALA A N 1
ATOM 612 C CA . ALA A 1 86 ? 8.077 -3.270 -5.580 1.00 96.12 86 ALA A CA 1
ATOM 613 C C . ALA A 1 86 ? 7.360 -4.571 -5.261 1.00 96.12 86 ALA A C 1
ATOM 615 O O . ALA A 1 86 ? 7.788 -5.365 -4.423 1.00 96.12 86 ALA A O 1
ATOM 616 N N . ARG A 1 87 ? 6.258 -4.793 -5.969 1.00 95.38 87 ARG A N 1
ATOM 617 C CA . ARG A 1 87 ? 5.601 -6.089 -6.043 1.00 95.38 87 ARG A CA 1
ATOM 618 C C . ARG A 1 87 ? 4.975 -6.250 -7.414 1.00 95.38 87 ARG A C 1
ATOM 620 O O . ARG A 1 87 ? 4.431 -5.301 -7.974 1.00 95.38 87 ARG A O 1
ATOM 627 N N . TRP A 1 88 ? 5.034 -7.464 -7.921 1.00 92.69 88 TRP A N 1
ATOM 628 C CA . TRP A 1 88 ? 4.479 -7.846 -9.207 1.00 92.69 88 TRP A CA 1
ATOM 629 C C . TRP A 1 88 ? 3.387 -8.897 -9.025 1.00 92.69 88 TRP A C 1
ATOM 631 O O . TRP A 1 88 ? 3.332 -9.587 -8.001 1.00 92.69 88 TRP A O 1
ATOM 641 N N . GLY A 1 89 ? 2.478 -8.973 -9.987 1.00 93.94 89 GLY A N 1
ATOM 642 C CA . GLY A 1 89 ? 1.401 -9.950 -9.989 1.00 93.94 89 GLY A CA 1
ATOM 643 C C . GLY A 1 89 ? 0.321 -9.622 -11.002 1.00 93.94 89 GLY A C 1
ATOM 644 O O . GLY A 1 89 ? 0.432 -8.661 -11.765 1.00 93.94 89 GLY A O 1
ATOM 645 N N . ARG A 1 90 ? -0.764 -10.392 -10.969 1.00 95.12 90 ARG A N 1
ATOM 646 C CA . ARG A 1 90 ? -1.878 -10.247 -11.909 1.00 95.12 90 ARG A CA 1
ATOM 647 C C . ARG A 1 90 ? -3.157 -9.809 -11.229 1.00 95.12 90 ARG A C 1
ATOM 649 O O . ARG A 1 90 ? -3.463 -10.218 -10.111 1.00 95.12 90 ARG A O 1
ATOM 656 N N . TRP A 1 91 ? -3.931 -8.995 -11.930 1.00 96.62 91 TRP A N 1
ATOM 657 C CA . TRP A 1 91 ? -5.307 -8.698 -11.564 1.00 96.62 91 TRP A CA 1
ATOM 658 C C . TRP A 1 91 ? -6.241 -9.717 -12.218 1.00 96.62 91 TRP A C 1
ATOM 660 O O . TRP A 1 91 ? -6.376 -9.715 -13.437 1.00 96.62 91 TRP A O 1
ATOM 670 N N . ILE A 1 92 ? -6.858 -10.603 -11.433 1.00 97.31 92 ILE A N 1
ATOM 671 C CA . ILE A 1 92 ? -7.740 -11.669 -11.936 1.00 97.31 92 ILE A CA 1
ATOM 672 C C . ILE A 1 92 ? -8.966 -11.790 -11.035 1.00 97.31 92 ILE A C 1
ATOM 674 O O . ILE A 1 92 ? -8.843 -11.874 -9.812 1.00 97.31 92 ILE A O 1
ATOM 678 N N . GLY A 1 93 ? -10.160 -11.815 -11.626 1.00 95.31 93 GLY A N 1
ATOM 679 C CA . GLY A 1 93 ? -11.409 -12.084 -10.913 1.00 95.31 93 GLY A CA 1
ATOM 680 C C . GLY A 1 93 ? -11.682 -11.097 -9.775 1.00 95.31 93 GLY A C 1
ATOM 681 O O . GLY A 1 93 ? -12.178 -11.487 -8.718 1.00 95.31 93 GLY A O 1
ATOM 682 N N . GLY A 1 94 ? -11.301 -9.829 -9.954 1.00 95.50 94 GLY A N 1
ATOM 683 C CA . GLY A 1 94 ? -11.473 -8.789 -8.936 1.00 95.50 94 GLY A CA 1
ATOM 684 C C . GLY A 1 94 ? -10.452 -8.833 -7.792 1.00 95.50 94 GLY A C 1
ATOM 685 O O . GLY A 1 94 ? -10.684 -8.232 -6.741 1.00 95.50 94 GLY A O 1
ATOM 686 N N . ARG A 1 95 ? -9.344 -9.569 -7.951 1.00 97.00 95 ARG A N 1
ATOM 687 C CA . ARG A 1 95 ? -8.311 -9.735 -6.923 1.00 97.00 95 ARG A CA 1
ATOM 688 C C . ARG A 1 95 ? -6.918 -9.553 -7.503 1.00 97.00 95 ARG A C 1
ATOM 690 O O . ARG A 1 95 ? -6.656 -9.914 -8.647 1.00 97.00 95 ARG A O 1
ATOM 697 N N . PHE A 1 96 ? -6.008 -9.043 -6.678 1.00 97.38 96 PHE A N 1
ATOM 698 C CA . PHE A 1 96 ? -4.588 -9.042 -6.998 1.00 97.38 96 PHE A CA 1
ATOM 699 C C . PHE A 1 96 ? -3.943 -10.347 -6.523 1.00 97.38 96 PHE A C 1
ATOM 701 O O . PHE A 1 96 ? -3.953 -10.648 -5.329 1.00 97.38 96 PHE A O 1
ATOM 708 N N . LEU A 1 97 ? -3.388 -11.109 -7.462 1.00 96.94 97 LEU A N 1
ATOM 709 C CA . LEU A 1 97 ? -2.631 -12.331 -7.222 1.00 96.94 97 LEU A CA 1
ATOM 710 C C . LEU A 1 97 ? -1.139 -12.016 -7.388 1.00 96.94 97 LEU A C 1
ATOM 712 O O . LEU A 1 97 ? -0.662 -11.919 -8.520 1.00 96.94 97 LEU A O 1
ATOM 716 N N . PRO A 1 98 ? -0.405 -11.787 -6.288 1.00 94.44 98 PRO A N 1
ATOM 717 C CA . PRO A 1 98 ? 1.011 -11.471 -6.363 1.00 94.44 98 PRO A CA 1
ATOM 718 C C . PRO A 1 98 ? 1.827 -12.684 -6.819 1.00 94.44 98 PRO A C 1
ATOM 720 O O . PRO A 1 98 ? 1.653 -13.781 -6.292 1.00 94.44 98 PRO A O 1
ATOM 723 N N . GLU A 1 99 ? 2.771 -12.469 -7.733 1.00 91.62 99 GLU A N 1
ATOM 724 C CA . GLU A 1 99 ? 3.699 -13.500 -8.227 1.00 91.62 99 GLU A CA 1
ATOM 725 C C . GLU A 1 99 ? 5.009 -13.505 -7.410 1.00 91.62 99 GLU A C 1
ATOM 727 O O . GLU A 1 99 ? 6.101 -13.726 -7.914 1.00 91.62 99 GLU A O 1
ATOM 732 N N . GLY A 1 100 ? 4.917 -13.231 -6.108 1.00 88.56 100 GLY A N 1
ATOM 733 C CA . GLY A 1 100 ? 6.060 -13.205 -5.199 1.00 88.56 100 GLY A CA 1
ATOM 734 C C . GLY A 1 100 ? 5.889 -12.242 -4.029 1.00 88.56 100 GLY A C 1
ATOM 735 O O . GLY A 1 100 ? 4.818 -11.654 -3.794 1.00 88.56 100 GLY A O 1
ATOM 736 N N . ASP A 1 101 ? 6.978 -12.085 -3.289 1.00 93.12 101 ASP A N 1
ATOM 737 C CA . ASP A 1 101 ? 7.044 -11.195 -2.139 1.00 93.12 101 ASP A CA 1
ATOM 738 C C . ASP A 1 101 ? 7.276 -9.738 -2.543 1.00 93.12 101 ASP A C 1
ATOM 740 O O . ASP A 1 101 ? 7.557 -9.398 -3.694 1.00 93.12 101 ASP A O 1
ATOM 744 N N . VAL A 1 102 ? 7.106 -8.852 -1.566 1.00 96.06 102 VAL A N 1
ATOM 745 C CA . VAL A 1 102 ? 7.544 -7.465 -1.696 1.00 96.06 102 VAL A CA 1
ATOM 746 C C . VAL A 1 102 ? 9.067 -7.445 -1.703 1.00 96.06 102 VAL A C 1
ATOM 748 O O . VAL A 1 102 ? 9.696 -8.012 -0.813 1.00 96.06 102 VAL A O 1
ATOM 751 N N . VAL A 1 103 ? 9.650 -6.743 -2.668 1.00 96.06 103 VAL A N 1
ATOM 752 C CA . VAL A 1 103 ? 11.099 -6.558 -2.775 1.00 96.06 103 VAL A CA 1
ATOM 753 C C . VAL A 1 103 ? 11.470 -5.099 -2.553 1.00 96.06 103 VAL A C 1
ATOM 755 O O . VAL A 1 103 ? 10.676 -4.199 -2.831 1.00 96.06 103 VAL A O 1
ATOM 758 N N . VAL A 1 104 ? 12.687 -4.872 -2.066 1.00 96.25 104 VAL A N 1
ATOM 759 C CA . VAL A 1 104 ? 13.353 -3.568 -2.104 1.00 96.25 104 VAL A CA 1
ATOM 760 C C . VAL A 1 104 ? 14.533 -3.717 -3.044 1.00 96.25 104 VAL A C 1
ATOM 762 O O . VAL A 1 104 ? 15.343 -4.622 -2.852 1.00 96.25 104 VAL A O 1
ATOM 765 N N . SER A 1 105 ? 14.608 -2.889 -4.079 1.00 94.56 105 SER A N 1
ATOM 766 C CA . SER A 1 105 ? 15.712 -2.963 -5.036 1.00 94.56 105 SER A CA 1
ATOM 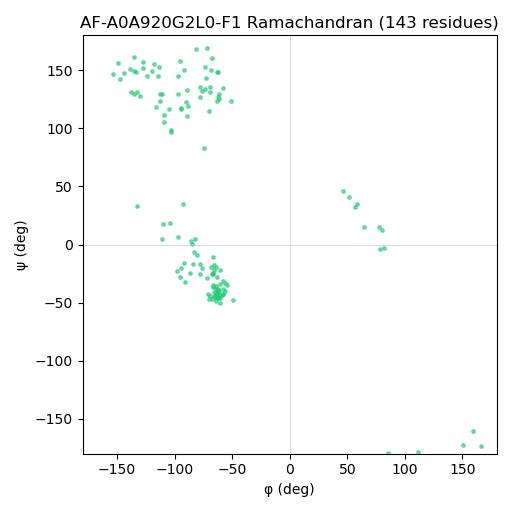767 C C . SER A 1 105 ? 16.043 -1.602 -5.624 1.00 94.56 105 SER A C 1
ATOM 769 O O . SER A 1 105 ? 15.190 -0.712 -5.673 1.00 94.56 105 SER A O 1
ATOM 771 N N . ALA A 1 106 ? 17.278 -1.453 -6.097 1.00 94.50 106 ALA A N 1
ATOM 772 C CA . ALA A 1 106 ? 17.612 -0.391 -7.034 1.00 94.50 106 ALA A CA 1
ATOM 773 C C . ALA A 1 106 ? 16.813 -0.593 -8.341 1.00 94.50 106 ALA A C 1
ATOM 775 O O . ALA A 1 106 ? 16.530 -1.741 -8.702 1.00 94.50 106 ALA A O 1
ATOM 776 N N . PRO A 1 107 ? 16.445 0.479 -9.062 1.00 91.50 107 PRO A N 1
ATOM 777 C CA . PRO A 1 107 ? 15.704 0.377 -10.322 1.00 91.50 107 PRO A CA 1
ATOM 778 C C . PRO A 1 107 ? 16.305 -0.615 -11.325 1.00 91.50 107 PRO A C 1
ATOM 780 O O . PRO A 1 107 ? 15.614 -1.493 -11.839 1.00 91.50 107 PRO A O 1
ATOM 783 N N .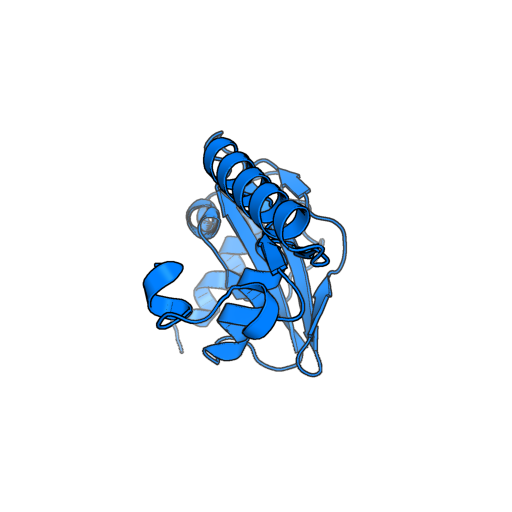 GLU A 1 108 ? 17.611 -0.533 -11.544 1.00 90.19 108 GLU A N 1
ATOM 784 C CA . GLU A 1 108 ? 18.356 -1.357 -12.494 1.00 90.19 108 GLU A CA 1
ATOM 785 C C . GLU A 1 108 ? 18.458 -2.836 -12.092 1.00 90.19 108 GLU A C 1
ATOM 787 O O . GLU A 1 108 ? 18.714 -3.686 -12.941 1.00 90.19 108 GLU A O 1
ATOM 792 N N . ALA A 1 109 ? 18.246 -3.149 -10.812 1.00 91.00 109 ALA A N 1
ATOM 793 C CA . ALA A 1 109 ? 18.346 -4.492 -10.246 1.00 91.00 109 ALA A CA 1
ATOM 794 C C . ALA A 1 109 ? 16.973 -5.053 -9.847 1.00 91.00 109 ALA A C 1
ATOM 796 O O . ALA A 1 109 ? 16.873 -5.970 -9.025 1.00 91.00 109 ALA A O 1
ATOM 797 N N . LEU A 1 110 ? 15.887 -4.468 -10.357 1.00 89.50 110 LEU A N 1
ATOM 798 C CA . LEU A 1 110 ? 14.545 -4.946 -10.073 1.00 89.50 110 LEU A CA 1
ATOM 799 C C . LEU A 1 110 ? 14.393 -6.387 -10.604 1.00 89.50 110 LEU A C 1
ATOM 801 O O . LEU A 1 110 ? 14.669 -6.615 -11.784 1.00 89.50 110 LEU A O 1
ATOM 805 N N . PRO A 1 111 ? 13.961 -7.361 -9.776 1.00 84.94 111 PRO A N 1
ATOM 806 C CA . PRO A 1 111 ? 13.835 -8.755 -10.191 1.00 84.94 111 PRO A CA 1
ATOM 807 C C . PRO A 1 111 ? 12.603 -8.913 -11.084 1.00 84.94 111 PRO A C 1
ATOM 809 O O . PRO A 1 111 ? 11.507 -9.236 -10.628 1.00 84.94 111 PRO A O 1
ATOM 812 N N . LEU A 1 112 ? 12.785 -8.602 -12.362 1.00 79.00 112 LEU A N 1
ATOM 813 C CA . LEU A 1 112 ? 11.776 -8.728 -13.400 1.00 79.00 112 LEU A CA 1
ATOM 814 C C . LEU A 1 112 ? 11.890 -10.103 -14.072 1.00 79.00 112 LEU A C 1
ATOM 816 O O . LEU A 1 112 ? 12.991 -10.650 -14.150 1.00 79.00 112 LEU A O 1
ATOM 820 N N . PRO A 1 113 ? 10.779 -10.667 -14.572 1.00 76.81 113 PRO A N 1
ATOM 821 C CA . PRO A 1 113 ? 10.834 -11.870 -15.392 1.00 76.81 113 PRO A CA 1
ATOM 822 C C . PRO A 1 113 ? 11.622 -11.612 -16.685 1.00 76.81 113 PRO A C 1
ATOM 824 O O . PRO A 1 113 ? 11.563 -10.515 -17.245 1.00 76.81 113 PRO A O 1
ATOM 827 N N . ASP A 1 114 ? 12.296 -12.648 -17.195 1.00 74.75 114 ASP A N 1
ATOM 828 C CA . ASP A 1 114 ? 13.119 -12.573 -18.416 1.00 74.75 114 ASP A CA 1
ATOM 829 C C . ASP A 1 114 ? 12.334 -12.066 -19.635 1.00 74.75 114 ASP A C 1
ATOM 831 O O . ASP A 1 114 ? 12.871 -11.386 -20.509 1.00 74.75 114 ASP A O 1
ATOM 835 N N . THR A 1 115 ? 11.042 -12.402 -19.702 1.00 75.50 115 THR A N 1
ATOM 836 C CA . THR A 1 115 ? 10.120 -11.930 -20.739 1.00 75.50 115 THR A CA 1
ATOM 837 C C . THR A 1 115 ? 9.029 -11.087 -20.100 1.00 75.50 115 THR A C 1
ATOM 839 O O . THR A 1 115 ? 8.247 -11.582 -19.290 1.00 75.50 115 THR A O 1
ATOM 842 N N . LEU A 1 116 ? 8.950 -9.814 -20.489 1.00 73.56 116 LEU A N 1
ATOM 843 C CA . LEU A 1 116 ? 7.916 -8.906 -20.005 1.00 73.56 116 LEU A CA 1
ATOM 844 C C . LEU A 1 116 ? 6.733 -8.856 -20.965 1.00 73.56 116 LEU A C 1
ATOM 846 O O . LEU A 1 116 ? 6.833 -8.384 -22.099 1.00 73.56 116 LEU A O 1
ATOM 850 N N . GLU A 1 117 ? 5.585 -9.300 -20.468 1.00 80.38 117 GLU A N 1
ATOM 851 C CA . GLU A 1 117 ? 4.290 -8.957 -21.044 1.00 80.38 117 GLU A CA 1
ATOM 852 C C . GLU A 1 117 ? 3.992 -7.458 -20.846 1.00 80.38 117 GLU A C 1
ATOM 854 O O . GLU A 1 117 ? 4.557 -6.813 -19.953 1.00 80.38 117 GLU A O 1
ATOM 859 N N . PRO A 1 118 ? 3.071 -6.877 -21.638 1.00 82.69 118 PRO A N 1
ATOM 860 C CA . PRO A 1 118 ? 2.513 -5.570 -21.332 1.00 82.69 118 PRO A CA 1
ATOM 861 C C . PRO A 1 118 ? 1.992 -5.512 -19.892 1.00 82.69 118 PRO A C 1
ATOM 863 O O . PRO A 1 118 ? 1.137 -6.308 -19.507 1.00 82.69 118 PRO A O 1
ATOM 866 N N . LEU A 1 119 ? 2.495 -4.558 -19.111 1.00 88.06 119 LEU A N 1
ATOM 867 C CA . LEU A 1 119 ? 2.143 -4.393 -17.704 1.00 88.06 119 LEU A CA 1
ATOM 868 C C . LEU A 1 119 ? 1.701 -2.969 -17.394 1.00 88.06 119 LEU A C 1
ATOM 870 O O . LEU A 1 119 ? 2.083 -2.017 -18.077 1.00 88.06 119 LEU A O 1
ATOM 874 N N . VAL A 1 120 ? 0.933 -2.831 -16.318 1.00 91.38 120 VAL A N 1
ATOM 875 C CA . VAL A 1 120 ? 0.567 -1.549 -15.721 1.00 91.38 120 VAL A CA 1
ATOM 876 C C . VAL A 1 120 ? 1.551 -1.233 -14.596 1.00 91.38 120 VAL A C 1
ATOM 878 O O . VAL A 1 120 ? 1.635 -1.967 -13.611 1.00 91.38 120 VAL A O 1
ATOM 881 N N . LEU A 1 121 ? 2.300 -0.138 -14.743 1.00 93.12 121 LEU A N 1
ATOM 882 C CA . LEU A 1 121 ? 3.215 0.367 -13.720 1.00 93.12 121 LEU A CA 1
ATOM 883 C C . LEU A 1 121 ? 2.471 1.351 -12.814 1.00 93.12 121 LEU A C 1
ATOM 885 O O . LEU A 1 121 ? 1.932 2.345 -13.296 1.00 93.12 121 LEU A O 1
ATOM 889 N N . LEU A 1 122 ? 2.451 1.084 -11.510 1.00 94.88 122 LEU A N 1
ATOM 890 C CA . LEU A 1 122 ? 1.728 1.891 -10.528 1.00 94.88 122 LE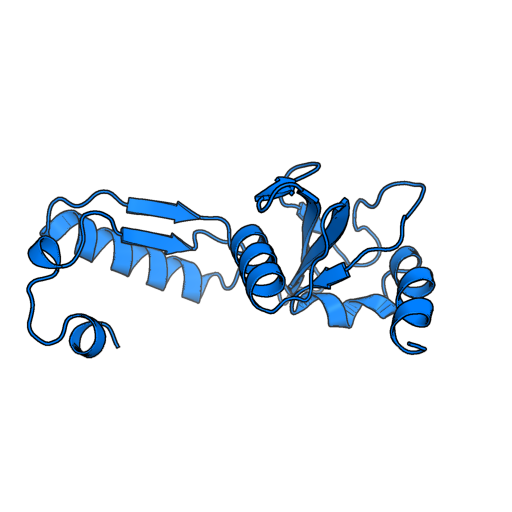U A CA 1
ATOM 891 C C . LEU A 1 122 ? 2.661 2.484 -9.470 1.00 94.88 122 LEU A C 1
ATOM 893 O O . LEU A 1 122 ? 3.637 1.856 -9.056 1.00 94.88 122 LEU A O 1
ATOM 897 N N . GLY A 1 123 ? 2.269 3.656 -8.971 1.00 95.00 123 GLY A N 1
ATOM 898 C CA . GLY A 1 123 ? 2.825 4.296 -7.780 1.00 95.00 123 GLY A CA 1
ATOM 899 C C . GLY A 1 123 ? 4.068 5.148 -8.007 1.00 95.00 123 GLY A C 1
ATOM 900 O O . GLY A 1 123 ? 4.531 5.333 -9.130 1.00 95.00 123 GLY A O 1
ATOM 901 N N . SER A 1 124 ? 4.587 5.720 -6.920 1.00 94.69 124 SER A N 1
ATOM 902 C CA . SER A 1 124 ? 5.610 6.772 -6.986 1.00 94.69 124 SER A CA 1
ATOM 903 C C . SER A 1 124 ? 6.948 6.296 -7.545 1.00 94.69 124 SER A C 1
ATOM 905 O O . SER A 1 124 ? 7.666 7.101 -8.130 1.00 94.69 124 SER A O 1
ATOM 907 N N . GLY A 1 125 ? 7.268 5.002 -7.441 1.00 93.12 125 GLY A N 1
ATOM 908 C CA . GLY A 1 125 ? 8.476 4.426 -8.040 1.00 93.12 125 GLY A CA 1
ATOM 909 C C . GLY A 1 125 ? 8.471 4.445 -9.574 1.00 93.12 125 GLY A C 1
ATOM 910 O O . GLY A 1 125 ? 9.516 4.243 -10.186 1.00 93.12 125 GLY A O 1
ATOM 911 N N . ALA A 1 126 ? 7.336 4.757 -10.212 1.00 90.81 126 ALA A N 1
ATOM 912 C CA . ALA A 1 126 ? 7.219 4.828 -11.665 1.00 90.81 126 ALA A CA 1
ATOM 913 C C . ALA A 1 126 ? 8.142 5.871 -12.319 1.00 90.81 126 ALA A C 1
ATOM 915 O O . ALA A 1 126 ? 8.464 5.738 -13.499 1.00 90.81 126 ALA A O 1
ATOM 916 N N . HIS A 1 127 ? 8.599 6.883 -11.572 1.00 88.94 127 HIS A N 1
ATOM 917 C CA . HIS A 1 127 ? 9.544 7.877 -12.088 1.00 88.94 127 HIS A CA 1
ATOM 918 C C . HIS A 1 127 ? 10.929 7.283 -12.415 1.00 88.94 127 HIS A C 1
ATOM 920 O O . HIS A 1 127 ? 11.670 7.874 -13.194 1.00 88.94 127 HIS A O 1
ATOM 926 N N . TYR A 1 128 ? 11.251 6.094 -11.893 1.00 88.44 128 TYR A N 1
ATOM 927 C CA . TYR A 1 128 ? 12.457 5.339 -12.240 1.00 88.44 128 TYR A CA 1
ATOM 928 C C . TYR A 1 128 ? 12.324 4.519 -13.537 1.00 88.44 128 TYR A C 1
ATOM 930 O O . TYR A 1 128 ? 13.235 3.771 -13.885 1.00 88.44 128 TYR A O 1
ATOM 938 N N . SER A 1 129 ? 11.215 4.628 -14.279 1.00 84.19 129 SER A N 1
ATOM 939 C CA . SER A 1 129 ? 10.964 3.805 -15.474 1.00 84.19 129 SER A CA 1
ATOM 940 C C . SER A 1 129 ? 12.037 3.934 -16.562 1.00 84.19 129 SER A C 1
ATOM 942 O O . SER A 1 129 ? 12.317 2.954 -17.247 1.00 84.19 129 SER A O 1
ATOM 944 N N . SER A 1 130 ? 12.678 5.100 -16.697 1.00 79.81 130 SER A N 1
ATOM 945 C CA . SER A 1 130 ? 13.804 5.326 -17.618 1.00 79.81 130 SER A CA 1
ATOM 946 C C . SER A 1 130 ? 15.097 4.640 -17.175 1.00 79.81 130 SER A C 1
ATOM 948 O O . SER A 1 130 ? 15.905 4.253 -18.016 1.00 79.81 130 SER A O 1
ATOM 950 N N . SER A 1 131 ? 15.276 4.455 -15.869 1.00 77.44 131 SER A N 1
ATOM 951 C CA . SER A 1 131 ? 16.397 3.733 -15.261 1.00 77.44 131 SER A CA 1
ATOM 952 C C . SER A 1 131 ? 16.182 2.218 -15.235 1.00 77.44 131 SER A C 1
ATOM 954 O O . SER A 1 131 ? 17.103 1.488 -14.885 1.00 77.44 131 SER A O 1
ATOM 956 N N . CYS A 1 132 ? 14.996 1.741 -15.627 1.00 68.19 132 CYS A N 1
ATOM 957 C CA . CYS A 1 132 ? 14.677 0.328 -15.799 1.00 68.19 132 CYS A CA 1
ATOM 958 C C . CYS A 1 132 ? 14.681 -0.024 -17.297 1.00 68.19 132 CYS A C 1
ATOM 960 O O . CYS A 1 132 ? 13.649 0.143 -17.960 1.00 68.19 132 CYS A O 1
ATOM 962 N N . PRO A 1 133 ? 15.780 -0.579 -17.847 1.00 62.03 133 PRO A N 1
ATOM 963 C CA . PRO A 1 133 ? 15.898 -0.876 -19.279 1.00 62.03 133 PRO A CA 1
ATOM 964 C C . PRO A 1 133 ? 14.743 -1.742 -19.799 1.00 62.03 133 PRO A C 1
ATOM 966 O O . PRO A 1 133 ? 14.256 -1.565 -20.914 1.00 62.03 133 PRO A O 1
ATOM 969 N N . HIS A 1 134 ? 14.263 -2.645 -18.945 1.00 63.12 134 HIS A N 1
ATOM 970 C CA . HIS A 1 134 ? 13.202 -3.593 -19.250 1.00 63.12 134 HIS A CA 1
ATOM 971 C C . HIS A 1 134 ? 11.787 -2.976 -19.219 1.00 63.12 134 HIS A C 1
ATOM 973 O O . HIS A 1 134 ? 10.900 -3.461 -19.915 1.00 63.12 134 HIS A O 1
ATOM 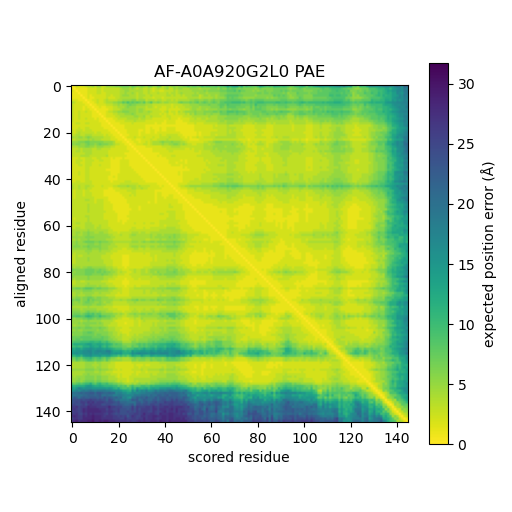979 N N . LEU A 1 135 ? 11.556 -1.886 -18.472 1.00 61.97 135 LEU A N 1
ATOM 980 C CA . LEU A 1 135 ? 10.238 -1.228 -18.382 1.00 61.97 135 LEU A CA 1
ATOM 981 C C . LEU A 1 135 ? 10.012 -0.188 -19.490 1.00 61.97 135 LEU A C 1
ATOM 983 O O . LEU A 1 135 ? 8.866 0.087 -19.859 1.00 61.97 135 LEU A O 1
ATOM 987 N N . PHE A 1 136 ? 11.093 0.362 -20.049 1.00 52.94 136 PHE A N 1
ATOM 988 C CA . PHE A 1 136 ? 11.038 1.397 -21.084 1.00 52.94 136 PHE A CA 1
ATOM 989 C C . PHE A 1 136 ? 10.390 0.904 -22.392 1.00 52.94 136 PHE A C 1
ATOM 991 O O . PHE A 1 136 ? 9.627 1.631 -23.030 1.00 52.94 136 PHE A O 1
ATOM 998 N N . ALA A 1 137 ? 10.614 -0.363 -22.763 1.00 48.00 137 ALA A N 1
ATOM 999 C CA . ALA A 1 137 ? 10.046 -0.969 -23.973 1.00 48.00 137 ALA A CA 1
ATOM 1000 C C . ALA A 1 137 ? 8.510 -1.126 -23.926 1.00 48.00 137 ALA A C 1
ATOM 1002 O O . ALA A 1 137 ? 7.848 -1.159 -24.967 1.00 48.00 137 ALA A O 1
ATOM 1003 N N . THR A 1 138 ? 7.934 -1.190 -22.724 1.00 48.22 138 THR A N 1
ATOM 1004 C CA . THR A 1 138 ? 6.503 -1.439 -22.499 1.00 48.22 138 THR A CA 1
ATOM 1005 C C . THR A 1 138 ? 5.690 -0.140 -22.435 1.00 48.22 138 THR A C 1
ATOM 1007 O O . THR A 1 138 ? 4.551 -0.096 -22.901 1.00 48.22 138 THR A O 1
ATOM 1010 N N . TRP A 1 139 ? 6.296 0.946 -21.938 1.00 43.12 139 TRP A N 1
ATOM 1011 C CA . TRP A 1 139 ? 5.661 2.259 -21.740 1.00 43.12 139 TRP A CA 1
ATOM 1012 C C . TRP A 1 139 ? 5.228 2.958 -23.042 1.00 43.12 139 TRP A C 1
ATOM 1014 O O . TRP A 1 139 ? 4.146 3.544 -23.104 1.00 43.12 139 TRP A O 1
ATOM 1024 N N . LEU A 1 140 ? 6.016 2.847 -24.119 1.00 38.72 140 LEU A N 1
ATOM 1025 C CA . LEU A 1 140 ? 5.730 3.503 -25.407 1.00 38.72 140 LEU A CA 1
ATOM 1026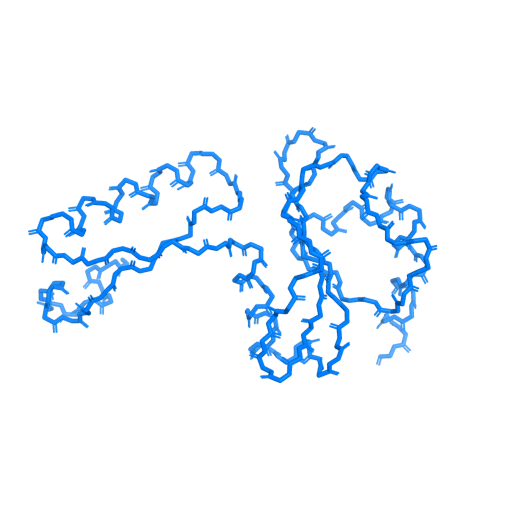 C C . LEU A 1 140 ? 4.439 3.012 -26.087 1.00 38.72 140 LEU A C 1
ATOM 1028 O O . LEU A 1 140 ? 3.892 3.709 -26.938 1.00 38.72 140 LEU A O 1
ATOM 1032 N N . ARG A 1 141 ? 3.912 1.838 -25.714 1.00 37.84 141 ARG A N 1
ATOM 1033 C CA . ARG A 1 141 ? 2.693 1.283 -26.329 1.00 37.84 141 ARG A CA 1
ATOM 1034 C C . ARG A 1 141 ? 1.392 1.820 -25.727 1.00 37.84 141 ARG A C 1
ATOM 1036 O O . ARG A 1 141 ? 0.353 1.673 -26.365 1.00 37.84 141 ARG A O 1
ATOM 1043 N N . TYR A 1 142 ? 1.435 2.434 -24.542 1.00 36.94 142 TYR A N 1
ATOM 1044 C CA . TYR A 1 142 ? 0.235 2.893 -23.825 1.00 36.94 142 TYR A CA 1
ATOM 1045 C C . TYR A 1 142 ? -0.080 4.385 -24.021 1.00 36.94 142 TYR A C 1
ATOM 1047 O O . TYR A 1 142 ? -1.234 4.766 -23.905 1.00 36.94 142 TYR A O 1
ATOM 1055 N N . LEU A 1 143 ? 0.908 5.216 -24.381 1.00 33.28 143 LEU A N 1
ATOM 1056 C CA . LEU A 1 143 ? 0.711 6.642 -24.709 1.00 33.28 143 LEU A CA 1
ATOM 1057 C C . LEU A 1 143 ? 0.196 6.889 -26.141 1.00 33.28 143 LEU A C 1
ATOM 1059 O O . LEU A 1 143 ? -0.146 8.016 -26.483 1.00 33.28 143 LEU A O 1
ATOM 1063 N N . MET A 1 144 ? 0.160 5.854 -26.985 1.00 31.06 144 MET A N 1
ATOM 1064 C CA . MET A 1 144 ? -0.302 5.935 -28.380 1.00 31.06 144 MET A CA 1
ATOM 1065 C C . MET A 1 144 ? -1.714 5.354 -28.595 1.00 31.06 144 MET A C 1
ATOM 1067 O O . MET A 1 144 ? -2.081 5.032 -29.726 1.00 31.06 144 MET A O 1
ATOM 1071 N N . ARG A 1 145 ? -2.506 5.198 -27.531 1.00 34.19 145 ARG A N 1
ATOM 1072 C CA . ARG A 1 145 ? -3.936 4.857 -27.583 1.00 34.19 145 ARG A CA 1
ATOM 1073 C C . ARG A 1 145 ? -4.724 5.774 -26.666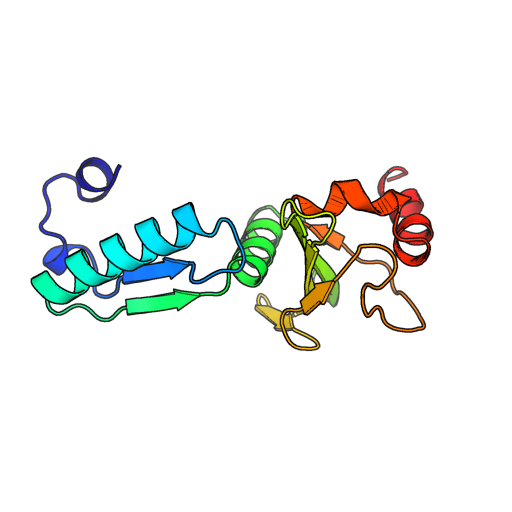 1.00 34.19 145 ARG A C 1
ATOM 1075 O O . ARG A 1 145 ? -5.902 6.006 -27.004 1.00 34.19 145 ARG A O 1
#